Protein AF-A0A7W0WPF3-F1 (afdb_monomer_lite)

Sequence (102 aa):
LAVARRLGRRVPAVAVPTPAYLAAVVRRVDTAAAFFPGRALCLEQSLALYAVLRWAGVGVRLLLGAQPYPFTAHAWVEYEGEPVGESRDRVGKFVPFEGLGV

Foldseek 3Di:
DDPDDDLDQQAAAPPADDLVNLLVLLVVLVVVCVVDPDHCDQVNSQVSSVSVNVSNNQDKDKWWWFQVVVTDIHIFIDHVNHTRPDDPVVCVNTDTPVVVVD

Structure (mmCIF, N/CA/C/O backbone):
data_AF-A0A7W0WPF3-F1
#
_entry.id   AF-A0A7W0WPF3-F1
#
loop_
_atom_site.group_PDB
_atom_site.id
_atom_site.type_symbol
_atom_site.label_atom_id
_atom_site.label_alt_id
_atom_site.label_comp_id
_atom_site.label_asym_id
_atom_site.label_entity_id
_atom_site.label_seq_id
_atom_site.pdbx_PDB_ins_code
_atom_site.Cartn_x
_atom_site.Cartn_y
_atom_site.Cartn_z
_atom_site.occupancy
_atom_site.B_iso_or_equiv
_atom_site.auth_seq_id
_atom_site.auth_comp_id
_atom_site.auth_asym_id
_atom_site.auth_atom_id
_atom_site.pdbx_PDB_model_num
ATOM 1 N N . LEU A 1 1 ? -18.535 -17.210 -17.418 1.00 40.50 1 LEU A N 1
ATOM 2 C CA . LEU A 1 1 ? -17.643 -16.936 -16.267 1.00 40.50 1 LEU A CA 1
ATOM 3 C C . LEU A 1 1 ? -18.170 -15.707 -15.535 1.00 40.50 1 LEU A C 1
ATOM 5 O O . LEU A 1 1 ? -18.025 -14.601 -16.033 1.00 40.50 1 LEU A O 1
ATOM 9 N N . ALA A 1 2 ? -18.887 -15.905 -14.428 1.00 42.38 2 ALA A N 1
ATOM 10 C CA . ALA A 1 2 ? -19.490 -14.821 -13.655 1.00 42.38 2 ALA A CA 1
ATOM 11 C C . ALA A 1 2 ? -18.456 -14.257 -12.673 1.00 42.38 2 ALA A C 1
ATOM 13 O O . ALA A 1 2 ? -18.209 -14.849 -11.625 1.00 42.38 2 ALA A O 1
ATOM 14 N N . VAL A 1 3 ? -17.834 -13.131 -13.018 1.00 51.19 3 VAL A N 1
ATOM 15 C CA . VAL A 1 3 ? -16.970 -12.390 -12.093 1.00 51.19 3 VAL A CA 1
ATOM 16 C C . VAL A 1 3 ? -17.795 -11.290 -11.423 1.00 51.19 3 VAL A C 1
ATOM 18 O O . VAL A 1 3 ? -18.508 -10.542 -12.082 1.00 51.19 3 VAL A O 1
ATOM 21 N N . ALA A 1 4 ? -17.664 -11.224 -10.097 1.00 54.66 4 ALA A N 1
ATOM 22 C CA . ALA A 1 4 ? -18.080 -10.141 -9.205 1.00 54.66 4 ALA A CA 1
ATOM 23 C C . ALA A 1 4 ? -19.591 -9.957 -8.935 1.00 54.66 4 ALA A C 1
ATOM 25 O O . ALA A 1 4 ? -20.202 -8.953 -9.289 1.00 54.66 4 ALA A O 1
ATOM 26 N N . ARG A 1 5 ? -20.171 -10.843 -8.111 1.00 58.78 5 ARG A N 1
ATOM 27 C CA . ARG A 1 5 ? -21.301 -10.473 -7.231 1.00 58.78 5 ARG A CA 1
ATOM 28 C C . ARG A 1 5 ? -20.935 -10.663 -5.760 1.00 58.78 5 ARG A C 1
ATOM 30 O O . ARG A 1 5 ? -21.219 -11.702 -5.179 1.00 58.78 5 ARG A O 1
ATOM 37 N N . ARG A 1 6 ? -20.321 -9.622 -5.181 1.00 56.47 6 ARG A N 1
ATOM 38 C CA . ARG A 1 6 ? -20.584 -9.032 -3.844 1.00 56.47 6 ARG A CA 1
ATOM 39 C C . ARG A 1 6 ? -19.482 -8.014 -3.507 1.00 56.47 6 ARG A C 1
ATOM 41 O O . ARG A 1 6 ? -18.704 -8.207 -2.585 1.00 56.47 6 ARG A O 1
ATOM 48 N N . LEU A 1 7 ? -19.493 -6.867 -4.188 1.00 58.62 7 LEU A N 1
ATOM 49 C CA . LEU A 1 7 ? -18.776 -5.651 -3.751 1.00 58.62 7 LEU A CA 1
ATOM 50 C C . LEU A 1 7 ? -19.432 -4.988 -2.513 1.00 58.62 7 LEU A C 1
ATOM 52 O O . LEU A 1 7 ? -19.152 -3.840 -2.192 1.00 58.62 7 LEU A O 1
ATOM 56 N N . GLY A 1 8 ? -20.372 -5.677 -1.854 1.00 51.78 8 GLY A N 1
ATOM 57 C CA . GLY A 1 8 ? -21.339 -5.072 -0.937 1.00 51.78 8 GLY A CA 1
ATOM 58 C C . GLY A 1 8 ? -21.313 -5.590 0.497 1.00 51.78 8 GLY A C 1
ATOM 59 O O . GLY A 1 8 ? -22.134 -5.144 1.294 1.00 51.78 8 GLY A O 1
ATOM 60 N N . ARG A 1 9 ? -20.416 -6.515 0.872 1.00 58.56 9 ARG A N 1
ATOM 61 C CA . ARG A 1 9 ? -20.302 -6.887 2.290 1.00 58.56 9 ARG A CA 1
ATOM 62 C C . ARG A 1 9 ? -19.376 -5.897 2.986 1.00 58.56 9 ARG A C 1
ATOM 64 O O . ARG A 1 9 ? -18.175 -6.131 3.058 1.00 58.56 9 ARG A O 1
ATOM 71 N N . ARG A 1 10 ? -19.946 -4.801 3.497 1.00 56.41 10 ARG A N 1
ATOM 72 C CA . ARG A 1 10 ? -19.258 -3.951 4.475 1.00 56.41 10 ARG A CA 1
ATOM 73 C C . ARG A 1 10 ? -18.910 -4.829 5.675 1.00 56.41 10 ARG A C 1
ATOM 75 O O . ARG A 1 10 ? -19.804 -5.366 6.328 1.00 56.41 10 ARG A O 1
ATOM 82 N N . VAL A 1 11 ? -17.622 -5.040 5.912 1.00 56.19 11 VAL A N 1
ATOM 83 C CA . VAL A 1 11 ? -17.152 -5.547 7.202 1.00 56.19 11 VAL A CA 1
ATOM 84 C C . VAL A 1 11 ? -17.375 -4.397 8.197 1.00 56.19 11 VAL A C 1
ATOM 86 O O . VAL A 1 11 ? -17.216 -3.240 7.795 1.00 56.19 11 VAL A O 1
ATOM 89 N N . PRO A 1 12 ? -17.826 -4.653 9.441 1.00 56.69 12 PRO A N 1
ATOM 90 C CA . PRO A 1 12 ? -17.936 -3.594 10.439 1.00 56.69 12 PRO A CA 1
ATOM 91 C C . PRO A 1 12 ? -16.619 -2.820 10.498 1.00 56.69 12 PRO A C 1
ATOM 93 O O . PRO A 1 12 ? -15.548 -3.428 10.509 1.00 56.69 12 PRO A O 1
ATOM 96 N N . ALA A 1 13 ? -16.724 -1.492 10.456 1.00 61.78 13 ALA A N 1
ATOM 97 C CA . ALA A 1 13 ? -15.567 -0.620 10.400 1.00 61.78 13 ALA A CA 1
ATOM 98 C C . ALA A 1 13 ? -14.648 -0.914 11.589 1.00 61.78 13 ALA A C 1
ATOM 100 O O . ALA A 1 13 ? -15.082 -0.873 12.742 1.00 61.78 13 ALA A O 1
ATOM 101 N N . VAL A 1 14 ? -13.382 -1.218 11.314 1.00 63.84 14 VAL A N 1
ATOM 102 C CA . VAL A 1 14 ? -12.359 -1.210 12.356 1.00 63.84 14 VAL A CA 1
ATOM 103 C C . VAL A 1 14 ? -12.176 0.254 12.765 1.00 63.84 14 VAL A C 1
ATOM 105 O O . VAL A 1 14 ? -11.737 1.056 11.949 1.00 63.84 14 VAL A O 1
ATOM 108 N N . ALA A 1 15 ? -12.559 0.608 13.999 1.00 70.25 15 ALA A N 1
ATOM 109 C CA . ALA A 1 15 ? -12.574 1.998 14.471 1.00 70.25 15 ALA A CA 1
ATOM 110 C C . ALA A 1 15 ? -11.186 2.662 14.407 1.00 70.25 15 ALA A C 1
ATOM 112 O O . ALA A 1 15 ? -11.093 3.830 14.046 1.00 70.25 15 ALA A O 1
ATOM 113 N N . VAL A 1 16 ? -10.126 1.895 14.695 1.00 83.69 16 VAL A N 1
ATOM 114 C CA . VAL A 1 16 ? -8.715 2.244 14.463 1.00 83.69 16 VAL A CA 1
ATOM 115 C C . VAL A 1 16 ? -7.947 0.938 14.205 1.00 83.69 16 VAL A C 1
ATOM 117 O O . VAL A 1 16 ? -7.975 0.046 15.061 1.00 83.69 16 VAL A O 1
ATOM 120 N N . PRO A 1 17 ? -7.302 0.743 13.041 1.00 90.88 17 PRO A N 1
ATOM 121 C CA . PRO A 1 17 ? -6.499 -0.447 12.792 1.00 90.88 17 PRO A CA 1
ATOM 122 C C . PRO A 1 17 ? -5.237 -0.438 13.660 1.00 90.88 17 PRO A C 1
ATOM 124 O O . PRO A 1 17 ? -4.528 0.558 13.756 1.00 90.88 17 PRO A O 1
ATOM 127 N N . THR A 1 18 ? -4.901 -1.579 14.256 1.00 94.00 18 THR A N 1
ATOM 128 C CA . THR A 1 18 ? -3.591 -1.734 14.898 1.00 94.00 18 THR A CA 1
ATOM 129 C C . THR A 1 18 ? -2.507 -1.980 13.841 1.00 94.00 18 THR A C 1
ATOM 131 O O . THR A 1 18 ? -2.800 -2.556 12.785 1.00 94.00 18 THR A O 1
ATOM 134 N N . PRO A 1 19 ? -1.230 -1.661 14.117 1.00 94.06 19 PRO A N 1
ATOM 135 C CA . PRO A 1 19 ? -0.128 -2.026 13.223 1.00 94.06 19 PRO A CA 1
ATOM 136 C C . PRO A 1 19 ? -0.090 -3.531 12.910 1.00 94.06 19 PRO A C 1
ATOM 138 O O . PRO A 1 19 ? 0.143 -3.941 11.774 1.00 94.06 19 PRO A O 1
ATOM 141 N N . ALA A 1 20 ? -0.409 -4.370 13.903 1.00 95.00 20 ALA A N 1
ATOM 142 C CA . ALA A 1 20 ? -0.502 -5.817 13.733 1.00 95.00 20 ALA A CA 1
ATOM 143 C C . ALA A 1 20 ? -1.622 -6.229 12.761 1.00 95.00 20 ALA A C 1
ATOM 145 O O . ALA A 1 20 ? -1.439 -7.161 11.974 1.00 95.00 20 ALA A O 1
ATOM 146 N N . TYR A 1 21 ? -2.763 -5.531 12.790 1.00 95.06 21 TYR A N 1
ATOM 147 C CA . TYR A 1 21 ? -3.851 -5.744 11.838 1.00 95.06 21 TYR A CA 1
ATOM 148 C C . TYR A 1 21 ? -3.417 -5.387 10.413 1.00 95.06 21 TYR A C 1
ATOM 150 O O . TYR A 1 21 ? -3.569 -6.218 9.517 1.00 95.06 21 TYR A O 1
ATOM 158 N N . LEU A 1 22 ? -2.821 -4.207 10.209 1.00 96.56 22 LEU A N 1
ATOM 159 C CA . LEU A 1 22 ? -2.330 -3.776 8.895 1.00 96.56 22 LEU A CA 1
ATOM 160 C C . LEU A 1 22 ? -1.317 -4.778 8.326 1.00 96.56 22 LEU A C 1
ATOM 162 O O . LEU A 1 22 ? -1.489 -5.266 7.209 1.00 96.56 22 LEU A O 1
ATOM 166 N N . ALA A 1 23 ? -0.334 -5.184 9.133 1.00 96.50 23 ALA A N 1
ATOM 167 C CA . ALA A 1 23 ? 0.655 -6.185 8.744 1.00 96.50 23 ALA A CA 1
ATOM 168 C C . ALA A 1 23 ? 0.023 -7.549 8.409 1.00 96.50 23 ALA A C 1
ATOM 170 O O . ALA A 1 23 ? 0.484 -8.248 7.507 1.00 96.50 23 ALA A O 1
ATOM 171 N N . ALA A 1 24 ? -1.038 -7.953 9.114 1.00 96.88 24 ALA A N 1
ATOM 172 C CA . ALA A 1 24 ? -1.754 -9.188 8.806 1.00 96.88 24 ALA A CA 1
ATOM 173 C C . ALA A 1 24 ? -2.505 -9.115 7.469 1.00 96.88 24 ALA A C 1
ATOM 175 O O . ALA A 1 24 ? -2.583 -10.124 6.769 1.00 96.88 24 ALA A O 1
ATOM 176 N N . VAL A 1 25 ? -3.058 -7.954 7.105 1.00 96.50 25 VAL A N 1
ATOM 177 C CA . VAL A 1 25 ? -3.696 -7.760 5.794 1.00 96.50 25 VAL A CA 1
ATOM 178 C C . VAL A 1 25 ? -2.652 -7.772 4.679 1.00 96.50 25 VAL A C 1
ATOM 180 O O . VAL A 1 25 ? -2.862 -8.487 3.703 1.00 96.50 25 VAL A O 1
ATOM 183 N N . VAL A 1 26 ? -1.514 -7.089 4.856 1.00 97.50 26 VAL A N 1
ATOM 184 C CA . VAL A 1 26 ? -0.379 -7.129 3.910 1.00 97.50 26 VAL A CA 1
ATOM 185 C C . VAL A 1 26 ? 0.028 -8.573 3.624 1.00 97.50 26 VAL A C 1
ATOM 187 O O . VAL A 1 26 ? -0.065 -9.016 2.486 1.00 97.50 26 VAL A O 1
ATOM 190 N N . ARG A 1 27 ? 0.309 -9.373 4.664 1.00 97.06 27 ARG A N 1
ATOM 191 C CA . ARG A 1 27 ? 0.682 -10.789 4.485 1.00 97.06 27 ARG A CA 1
ATOM 192 C C . ARG A 1 27 ? -0.363 -11.606 3.726 1.00 97.06 27 ARG A C 1
ATOM 194 O O . ARG A 1 27 ? -0.006 -12.520 2.987 1.00 97.06 27 ARG A O 1
ATOM 201 N N . ARG A 1 28 ? -1.657 -11.323 3.918 1.00 96.12 28 ARG A N 1
ATOM 202 C CA . ARG A 1 28 ? -2.734 -12.007 3.181 1.00 96.12 28 ARG A CA 1
ATOM 203 C C . ARG A 1 28 ? -2.726 -11.630 1.703 1.00 96.12 28 ARG A C 1
ATOM 205 O O . ARG A 1 28 ? -2.939 -12.513 0.878 1.00 96.12 28 ARG A O 1
ATOM 212 N N . VAL A 1 29 ? -2.482 -10.359 1.384 1.00 95.88 29 VAL A N 1
ATOM 213 C CA . VAL A 1 29 ? -2.342 -9.888 0.001 1.00 95.88 29 VAL A CA 1
ATOM 214 C C . VAL A 1 29 ? -1.107 -10.508 -0.647 1.00 95.88 29 VAL A C 1
ATOM 216 O O . VAL A 1 29 ? -1.247 -11.085 -1.720 1.00 95.88 29 VAL A O 1
ATOM 219 N N . ASP A 1 30 ? 0.045 -10.509 0.029 1.00 94.25 30 ASP A N 1
ATOM 220 C CA . ASP A 1 30 ?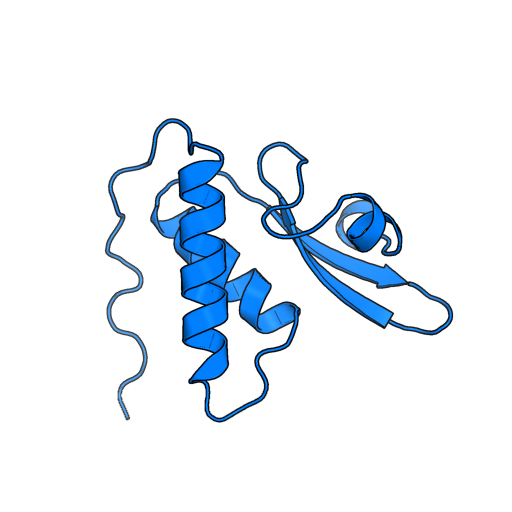 1.282 -11.134 -0.467 1.00 94.25 30 ASP A CA 1
ATOM 221 C C . ASP A 1 30 ? 1.084 -12.631 -0.740 1.00 94.25 30 ASP A C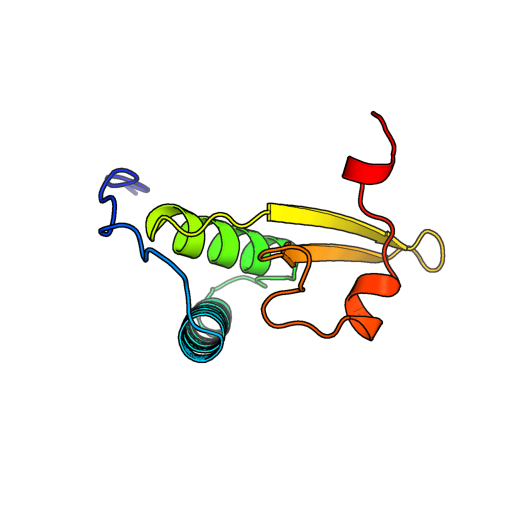 1
ATOM 223 O O . ASP A 1 30 ? 1.460 -13.154 -1.790 1.00 94.25 30 ASP A O 1
ATOM 227 N N . THR A 1 31 ? 0.428 -13.327 0.196 1.00 94.50 31 THR A N 1
ATOM 228 C CA . THR A 1 31 ? 0.101 -14.749 0.044 1.00 94.50 31 THR A CA 1
ATOM 229 C C . THR A 1 31 ? -0.818 -14.962 -1.156 1.00 94.50 31 THR A C 1
ATOM 231 O O . THR A 1 31 ? -0.566 -15.847 -1.963 1.00 94.50 31 THR A O 1
ATOM 234 N N . ALA A 1 32 ? -1.865 -14.147 -1.314 1.00 93.00 32 ALA A N 1
ATOM 235 C CA . ALA A 1 32 ? -2.781 -14.250 -2.448 1.00 93.00 32 ALA A CA 1
ATOM 236 C C . ALA A 1 32 ? -2.090 -13.943 -3.789 1.00 93.00 32 ALA A C 1
ATOM 238 O O . ALA A 1 32 ? -2.354 -14.623 -4.780 1.00 93.00 32 ALA A O 1
ATOM 239 N N . ALA A 1 33 ? -1.181 -12.966 -3.814 1.00 91.81 33 ALA A N 1
ATOM 240 C CA . ALA A 1 33 ? -0.384 -12.611 -4.982 1.00 91.81 33 ALA A CA 1
ATOM 241 C C . ALA A 1 33 ? 0.502 -13.776 -5.450 1.00 91.81 33 ALA A C 1
ATOM 243 O O . ALA A 1 33 ? 0.629 -13.989 -6.654 1.00 91.81 33 ALA A O 1
ATOM 244 N N . ALA A 1 34 ? 1.043 -14.575 -4.523 1.00 89.69 34 ALA A N 1
ATOM 245 C CA . ALA A 1 34 ? 1.837 -15.763 -4.848 1.00 89.69 34 ALA A CA 1
ATOM 246 C C . ALA A 1 34 ? 1.039 -16.868 -5.571 1.00 89.69 34 ALA A C 1
ATOM 248 O O . ALA A 1 34 ? 1.629 -17.688 -6.270 1.00 89.69 34 ALA A O 1
ATOM 249 N N . PHE A 1 35 ? -0.292 -16.887 -5.430 1.00 89.44 35 PHE A N 1
ATOM 250 C CA . PHE A 1 35 ? -1.183 -17.829 -6.121 1.00 89.44 35 PHE A CA 1
ATOM 251 C C . PHE A 1 35 ? -1.858 -17.230 -7.363 1.00 89.44 35 PHE A C 1
ATOM 253 O O . PHE A 1 35 ? -2.673 -17.897 -8.004 1.00 89.44 35 PHE A O 1
ATOM 260 N N . PHE A 1 36 ? -1.560 -15.976 -7.713 1.00 84.50 36 PHE A N 1
ATOM 261 C CA . PHE A 1 36 ? -2.121 -15.352 -8.903 1.00 84.50 36 PHE A CA 1
ATOM 262 C C . PHE A 1 36 ? -1.451 -15.943 -10.160 1.00 84.50 36 PHE A C 1
ATOM 264 O O . PHE A 1 36 ? -0.226 -15.978 -10.230 1.00 84.50 36 PHE A O 1
ATOM 271 N N . PRO A 1 37 ? -2.213 -16.405 -11.172 1.00 76.25 37 PRO A N 1
ATOM 272 C CA . PRO A 1 37 ? -1.636 -17.015 -12.375 1.00 76.25 37 PRO A CA 1
ATOM 273 C C . PRO A 1 37 ? -0.824 -16.034 -13.246 1.00 76.25 37 PRO A C 1
ATOM 275 O O . PRO A 1 37 ? -0.104 -16.474 -14.139 1.00 76.25 37 PRO A O 1
ATOM 278 N N . GLY A 1 38 ? -0.931 -14.720 -13.008 1.00 79.94 38 GLY A N 1
ATOM 279 C CA . GLY A 1 38 ? -0.069 -13.686 -13.594 1.00 79.94 38 GLY A CA 1
ATOM 280 C C . GLY A 1 38 ? 0.958 -13.129 -12.597 1.00 79.94 38 GLY A C 1
ATOM 281 O O . GLY A 1 38 ? 1.061 -13.583 -11.463 1.00 79.94 38 GLY A O 1
ATOM 282 N N . ARG A 1 39 ? 1.705 -12.084 -12.982 1.00 75.81 39 ARG A N 1
ATOM 283 C CA . ARG A 1 39 ? 2.543 -11.330 -12.031 1.00 75.81 39 ARG A CA 1
ATOM 284 C C . ARG A 1 39 ? 1.701 -10.226 -11.399 1.00 75.81 39 ARG A C 1
ATOM 286 O O . ARG A 1 39 ? 1.423 -9.236 -12.062 1.00 75.81 39 ARG A O 1
ATOM 293 N N . ALA A 1 40 ? 1.312 -10.385 -10.136 1.00 78.75 40 ALA A N 1
ATOM 294 C CA . ALA A 1 40 ? 0.794 -9.267 -9.354 1.00 78.75 40 ALA A CA 1
ATOM 295 C C . ALA A 1 40 ? 1.985 -8.382 -8.960 1.00 78.75 40 ALA A C 1
ATOM 297 O O . ALA A 1 40 ? 2.803 -8.768 -8.123 1.00 78.75 40 ALA A O 1
ATOM 298 N N . LEU A 1 41 ? 2.135 -7.235 -9.615 1.00 88.44 41 LEU A N 1
ATOM 299 C CA . LEU A 1 41 ? 3.191 -6.272 -9.329 1.00 88.44 41 LEU A CA 1
ATOM 300 C C . LEU A 1 41 ? 2.720 -5.299 -8.238 1.00 88.44 41 LEU A C 1
ATOM 302 O O . LEU A 1 41 ? 1.710 -5.523 -7.566 1.00 88.44 41 LEU A O 1
ATOM 306 N N . CYS A 1 42 ? 3.489 -4.231 -8.020 1.00 93.56 42 CYS A N 1
ATOM 307 C CA . CYS A 1 42 ? 3.183 -3.229 -7.002 1.00 93.56 42 CYS A CA 1
ATOM 308 C C . CYS A 1 42 ? 1.776 -2.633 -7.161 1.00 93.56 42 CYS A C 1
ATOM 310 O O . CYS A 1 42 ? 1.099 -2.419 -6.162 1.00 93.56 42 CYS A O 1
ATOM 312 N N . LEU A 1 43 ? 1.297 -2.425 -8.392 1.00 93.94 43 LEU A N 1
ATOM 313 C CA . LEU A 1 43 ? -0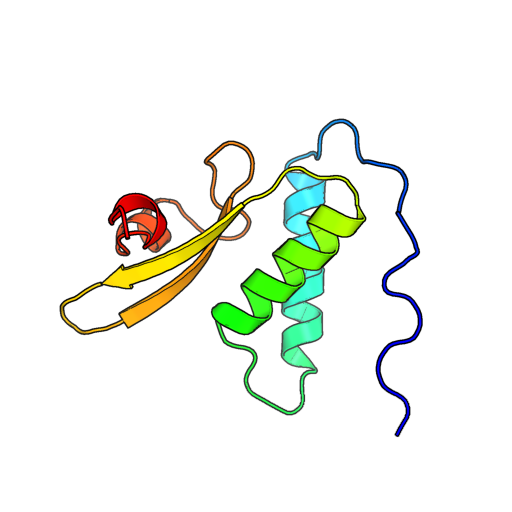.027 -1.854 -8.634 1.00 93.94 43 LEU A CA 1
ATOM 314 C C . LEU A 1 43 ? -1.159 -2.782 -8.186 1.00 93.94 43 LEU A C 1
ATOM 316 O O . LEU A 1 43 ? -2.040 -2.357 -7.440 1.00 93.94 43 LEU A O 1
ATOM 320 N N . GLU A 1 44 ? -1.144 -4.042 -8.614 1.00 94.50 44 GLU A N 1
ATOM 321 C CA . GLU A 1 44 ? -2.202 -5.002 -8.301 1.00 94.50 44 GLU A CA 1
ATOM 322 C C . GLU A 1 44 ? -2.256 -5.294 -6.800 1.00 94.50 44 GLU A C 1
ATOM 324 O O . GLU A 1 44 ? -3.340 -5.339 -6.214 1.00 94.50 44 GLU A O 1
ATOM 329 N N . GLN A 1 45 ? -1.089 -5.445 -6.167 1.00 95.50 45 GLN A N 1
ATOM 330 C CA . GLN A 1 45 ? -0.989 -5.670 -4.727 1.00 95.50 45 GLN A CA 1
ATOM 331 C C . GLN A 1 45 ? -1.487 -4.456 -3.932 1.00 95.50 45 GLN A C 1
ATOM 333 O O . GLN A 1 45 ? -2.314 -4.617 -3.033 1.00 95.50 45 GLN A O 1
ATOM 338 N N . SER A 1 46 ? -1.078 -3.238 -4.300 1.00 96.69 46 SER A N 1
ATOM 339 C CA . SER A 1 46 ? -1.523 -2.017 -3.618 1.00 96.69 46 SER A CA 1
ATOM 340 C C . SER A 1 46 ? -3.015 -1.743 -3.819 1.00 96.69 46 SER A C 1
ATOM 342 O O . SER A 1 46 ? -3.694 -1.340 -2.875 1.00 96.69 46 SER A O 1
ATOM 344 N N . LEU A 1 47 ? -3.574 -2.050 -4.996 1.00 96.19 47 LEU A N 1
ATOM 345 C CA . LEU A 1 47 ? -5.021 -1.994 -5.235 1.00 96.19 47 LEU A CA 1
ATOM 346 C C . LEU A 1 47 ? -5.788 -3.016 -4.389 1.00 96.19 47 LEU A C 1
ATOM 348 O O . LEU A 1 47 ? -6.817 -2.675 -3.801 1.00 96.19 47 LEU A O 1
ATOM 352 N N . ALA A 1 48 ? -5.301 -4.256 -4.303 1.00 96.12 48 ALA A N 1
ATOM 353 C CA . ALA A 1 48 ? -5.925 -5.295 -3.488 1.00 96.12 48 ALA A CA 1
ATOM 354 C C . ALA A 1 48 ? -5.892 -4.932 -1.996 1.00 96.12 48 ALA A C 1
ATOM 356 O O . ALA A 1 48 ? -6.916 -5.022 -1.313 1.00 96.12 48 ALA A O 1
ATOM 357 N N . LEU A 1 49 ? -4.744 -4.461 -1.503 1.00 97.00 49 LEU A N 1
ATOM 358 C CA . LEU A 1 49 ? -4.575 -3.986 -0.133 1.00 97.00 49 LEU A CA 1
ATOM 359 C C . LEU A 1 49 ? -5.511 -2.813 0.172 1.00 97.00 49 LEU A C 1
ATOM 361 O O . LEU A 1 49 ? -6.237 -2.853 1.169 1.00 97.00 49 LEU A O 1
ATOM 365 N N . TYR A 1 50 ? -5.553 -1.812 -0.713 1.00 96.88 50 TYR A N 1
ATOM 366 C CA . TYR A 1 50 ? -6.477 -0.686 -0.619 1.00 96.88 50 TYR A CA 1
ATOM 367 C C . TYR A 1 50 ? -7.928 -1.171 -0.527 1.00 96.88 50 TYR A C 1
ATOM 369 O O . TYR A 1 50 ? -8.631 -0.828 0.421 1.00 96.88 50 TYR A O 1
ATOM 377 N N . ALA A 1 51 ? -8.376 -2.019 -1.456 1.00 95.25 51 ALA A N 1
ATOM 378 C CA . ALA A 1 51 ? -9.755 -2.499 -1.485 1.00 95.25 51 ALA A CA 1
ATOM 379 C C . ALA A 1 51 ? -10.136 -3.251 -0.200 1.00 95.25 51 ALA A C 1
ATOM 381 O O . ALA A 1 51 ? -11.175 -2.963 0.396 1.00 95.25 51 ALA A O 1
ATOM 382 N N . VAL A 1 52 ? -9.281 -4.166 0.269 1.00 94.38 52 VAL A N 1
ATOM 383 C CA . VAL A 1 52 ? -9.531 -4.948 1.489 1.00 94.38 52 VAL A CA 1
ATOM 384 C C . VAL A 1 52 ? -9.621 -4.047 2.722 1.00 94.38 52 VAL A C 1
ATOM 386 O O . VAL A 1 52 ? -10.556 -4.191 3.512 1.00 94.38 52 VAL A O 1
ATOM 389 N N . LEU A 1 53 ? -8.699 -3.093 2.878 1.00 93.94 53 LEU A N 1
ATOM 390 C CA . LEU A 1 53 ? -8.704 -2.153 4.004 1.00 93.94 53 LEU A CA 1
ATOM 391 C C . LEU A 1 53 ? -9.923 -1.221 3.965 1.00 93.94 53 LEU A C 1
ATOM 393 O O . LEU A 1 53 ? -10.587 -1.031 4.986 1.00 93.94 53 LEU A O 1
ATOM 397 N N . ARG A 1 54 ? -10.295 -0.712 2.786 1.00 92.00 54 ARG A N 1
ATOM 398 C CA . ARG A 1 54 ? -11.486 0.136 2.615 1.00 92.00 54 ARG A CA 1
ATOM 399 C C . ARG A 1 54 ? -12.782 -0.628 2.880 1.00 92.00 54 ARG A C 1
ATOM 401 O O . ARG A 1 54 ? -13.693 -0.077 3.494 1.00 92.00 54 ARG A O 1
ATOM 408 N N . TRP A 1 55 ? -12.874 -1.899 2.484 1.00 89.69 55 TRP A N 1
ATOM 409 C CA . TRP A 1 55 ? -1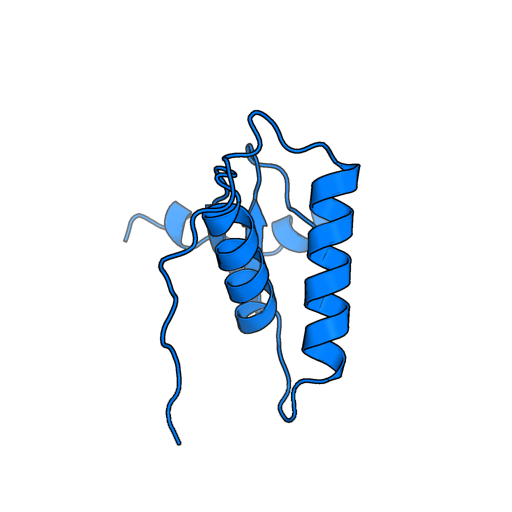4.021 -2.754 2.821 1.00 89.69 55 TRP A CA 1
ATOM 410 C C . TRP A 1 55 ? -14.119 -3.077 4.315 1.00 89.69 55 TRP A C 1
ATOM 412 O O . TRP A 1 55 ? -15.222 -3.334 4.801 1.00 89.69 55 TRP A O 1
ATOM 422 N N . ALA A 1 56 ? -12.996 -3.020 5.035 1.00 90.31 56 ALA A N 1
ATOM 423 C CA . ALA A 1 56 ? -12.920 -3.086 6.493 1.00 90.31 56 ALA A CA 1
ATOM 424 C C . ALA A 1 56 ? -13.157 -1.736 7.196 1.00 90.31 56 ALA A C 1
ATOM 426 O O . ALA A 1 56 ? -13.011 -1.648 8.414 1.00 90.31 56 ALA A O 1
ATOM 427 N N . GLY A 1 57 ? -13.524 -0.688 6.451 1.00 90.31 57 GLY A N 1
ATOM 428 C CA . GLY A 1 57 ? -13.793 0.646 6.987 1.00 90.31 57 GLY A CA 1
ATOM 429 C C . GLY A 1 57 ? -12.546 1.435 7.386 1.00 90.31 57 GLY A C 1
ATOM 430 O O . GLY A 1 57 ? -12.678 2.464 8.038 1.00 90.31 57 GLY A O 1
ATOM 431 N N . VAL A 1 58 ? -11.350 0.989 6.993 1.00 92.81 58 VAL A N 1
ATOM 432 C CA . VAL A 1 58 ? -10.099 1.685 7.301 1.00 92.81 58 VAL A CA 1
ATOM 433 C C . VAL A 1 58 ? -9.853 2.801 6.286 1.00 92.81 58 VAL A C 1
ATOM 435 O O . VAL A 1 58 ? -9.801 2.557 5.079 1.00 92.81 58 VAL A O 1
ATOM 438 N N . GLY A 1 59 ? -9.673 4.029 6.773 1.00 92.19 59 GLY A N 1
ATOM 439 C CA . GLY A 1 59 ? -9.394 5.216 5.961 1.00 92.19 59 GLY A CA 1
ATOM 440 C C . GLY A 1 59 ? -7.965 5.258 5.418 1.00 92.19 59 GLY A C 1
ATOM 441 O O . GLY A 1 59 ? -7.141 6.012 5.918 1.00 92.19 59 GLY A O 1
ATOM 442 N N . VAL A 1 60 ? -7.675 4.464 4.386 1.00 94.50 60 VAL A N 1
ATOM 443 C CA . VAL A 1 60 ? -6.383 4.486 3.677 1.00 94.50 60 VAL A CA 1
ATOM 444 C C . VAL A 1 60 ? -6.432 5.251 2.355 1.00 94.50 60 VAL A C 1
ATOM 446 O O . VAL A 1 60 ? -7.501 5.381 1.738 1.00 94.50 60 VAL A O 1
ATOM 449 N N . ARG A 1 61 ? -5.257 5.702 1.904 1.00 95.12 61 ARG A N 1
ATOM 450 C CA . ARG A 1 61 ? -5.011 6.288 0.579 1.00 95.12 61 ARG A CA 1
ATOM 451 C C . ARG A 1 61 ? -4.193 5.332 -0.279 1.00 95.12 61 ARG A C 1
ATOM 453 O O . ARG A 1 61 ? -3.309 4.656 0.234 1.00 95.12 61 ARG A O 1
ATOM 460 N N . LEU A 1 62 ? -4.492 5.286 -1.571 1.00 96.00 62 LEU A N 1
ATOM 461 C CA . LEU A 1 62 ? -3.665 4.621 -2.573 1.00 96.00 62 LEU A CA 1
ATOM 462 C C . LEU A 1 62 ? -2.869 5.703 -3.293 1.00 96.00 62 LEU A C 1
ATOM 464 O O . LEU A 1 62 ? -3.473 6.598 -3.875 1.00 96.00 62 LEU A O 1
ATOM 468 N N . LEU A 1 63 ? -1.547 5.611 -3.264 1.00 96.00 63 LEU A N 1
ATOM 469 C CA . LEU A 1 63 ? -0.668 6.543 -3.950 1.00 96.00 63 LEU A CA 1
ATOM 470 C C . LEU A 1 63 ? -0.028 5.840 -5.139 1.00 96.00 63 LEU A C 1
ATOM 472 O O . LEU A 1 63 ? 0.429 4.700 -5.044 1.00 96.00 63 LEU A O 1
ATOM 476 N N . LEU A 1 64 ? 0.004 6.551 -6.259 1.00 94.75 64 LEU A N 1
ATOM 477 C CA . LEU A 1 64 ? 0.750 6.185 -7.453 1.00 94.75 64 LEU A CA 1
ATOM 478 C C . LEU A 1 64 ? 1.865 7.205 -7.607 1.00 94.75 64 LEU A C 1
ATOM 480 O O . LEU A 1 64 ? 1.607 8.404 -7.520 1.00 94.75 64 LEU A O 1
ATOM 484 N N . GLY A 1 65 ? 3.087 6.748 -7.832 1.00 94.00 65 GLY A N 1
ATOM 485 C CA . GLY A 1 65 ? 4.219 7.634 -8.017 1.00 94.00 65 GLY A CA 1
ATOM 486 C C . GLY A 1 65 ? 5.234 7.079 -8.992 1.00 94.00 65 GLY A C 1
ATOM 487 O O . GLY A 1 65 ? 5.212 5.903 -9.360 1.00 94.00 65 GLY A O 1
ATOM 488 N N . ALA A 1 66 ? 6.141 7.947 -9.415 1.00 94.25 66 ALA A N 1
ATOM 489 C CA . ALA A 1 66 ? 7.225 7.571 -10.302 1.00 94.25 66 ALA A CA 1
ATOM 490 C C . ALA A 1 66 ? 8.534 8.248 -9.899 1.00 94.25 66 ALA A C 1
ATOM 492 O O . ALA A 1 66 ? 8.553 9.359 -9.370 1.00 94.25 66 ALA A O 1
ATOM 493 N N . GLN A 1 67 ? 9.634 7.562 -10.179 1.00 92.25 67 GLN A N 1
ATOM 494 C CA . GLN A 1 67 ? 10.969 8.129 -10.244 1.00 92.25 67 GLN A CA 1
ATOM 495 C C . GLN A 1 67 ? 11.269 8.415 -11.724 1.00 92.25 67 GLN A C 1
ATOM 497 O O . GLN A 1 67 ? 11.185 7.482 -12.524 1.00 92.25 67 GLN A O 1
ATOM 502 N N . PRO A 1 68 ? 11.618 9.653 -12.121 1.00 85.44 68 PRO A N 1
ATOM 503 C CA . PRO A 1 68 ? 11.855 9.984 -13.529 1.00 85.44 68 PRO A CA 1
ATOM 504 C C . PRO A 1 68 ? 13.080 9.296 -14.150 1.00 85.44 68 PRO A C 1
ATOM 506 O O . PRO A 1 68 ? 13.034 8.923 -15.321 1.00 85.44 68 PRO A O 1
ATOM 509 N N . TYR A 1 69 ? 14.170 9.116 -13.389 1.00 86.25 69 TYR A N 1
ATOM 510 C CA . TYR A 1 69 ? 15.404 8.507 -13.897 1.00 86.25 69 TYR A CA 1
ATOM 511 C C . TYR A 1 69 ? 16.138 7.642 -12.851 1.00 86.25 69 TYR A C 1
ATOM 513 O O . TYR A 1 69 ? 16.459 8.154 -11.775 1.00 86.25 69 TYR A O 1
ATOM 521 N N . PRO A 1 70 ? 16.458 6.366 -13.161 1.00 87.81 70 PRO A N 1
ATOM 522 C CA . PRO A 1 70 ? 15.842 5.573 -14.230 1.00 87.81 70 PRO A CA 1
ATOM 523 C C . PRO A 1 70 ? 14.323 5.485 -14.023 1.00 87.81 70 PRO A C 1
ATOM 525 O O . PRO A 1 70 ? 13.858 5.424 -12.883 1.00 87.81 70 PRO A O 1
ATOM 528 N N . PHE A 1 71 ? 13.551 5.493 -15.115 1.00 91.12 71 PHE A N 1
ATOM 529 C CA . PHE A 1 71 ? 12.093 5.522 -15.013 1.00 91.12 71 PHE A CA 1
ATOM 530 C C . PHE A 1 71 ? 11.567 4.280 -14.288 1.00 91.12 71 PHE A C 1
ATOM 532 O O . PHE A 1 71 ? 11.690 3.162 -14.787 1.00 91.12 71 PHE A O 1
ATOM 539 N N . THR A 1 72 ? 10.971 4.491 -13.115 1.00 93.50 72 THR A N 1
ATOM 540 C CA . THR A 1 72 ? 10.363 3.427 -12.311 1.00 93.50 72 THR A CA 1
ATOM 541 C C . THR A 1 72 ? 9.053 3.928 -11.729 1.00 93.50 72 THR A C 1
ATOM 543 O O . THR A 1 72 ? 9.041 4.927 -11.013 1.00 93.50 72 THR A O 1
ATOM 546 N N . ALA A 1 73 ? 7.955 3.232 -12.012 1.00 93.44 73 ALA A N 1
ATOM 547 C CA . ALA A 1 73 ? 6.660 3.497 -11.396 1.00 93.44 73 ALA A CA 1
ATOM 548 C C . ALA A 1 73 ? 6.454 2.600 -10.171 1.00 93.44 73 ALA A C 1
ATOM 550 O O . ALA A 1 73 ? 6.895 1.448 -10.148 1.00 93.44 73 ALA A O 1
ATOM 551 N N . HIS A 1 74 ? 5.761 3.122 -9.166 1.00 96.19 74 HIS A N 1
ATOM 552 C CA . HIS A 1 74 ? 5.419 2.394 -7.954 1.00 96.19 74 HIS A CA 1
ATOM 553 C C . HIS A 1 74 ? 4.048 2.809 -7.436 1.00 96.19 74 HIS A C 1
ATOM 555 O O . HIS A 1 74 ? 3.601 3.937 -7.635 1.00 96.19 74 HIS A O 1
ATOM 561 N N . ALA A 1 75 ? 3.383 1.877 -6.770 1.00 96.44 75 ALA A N 1
ATOM 562 C CA . ALA A 1 75 ? 2.089 2.089 -6.152 1.00 96.44 75 ALA A CA 1
ATOM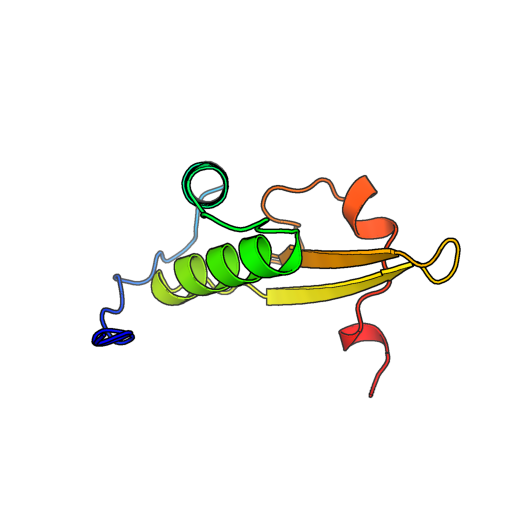 563 C C . ALA A 1 75 ? 2.152 1.549 -4.729 1.00 96.44 75 ALA A C 1
ATOM 565 O O . ALA A 1 75 ? 2.606 0.421 -4.537 1.00 96.44 75 ALA A O 1
ATOM 566 N N . TRP A 1 76 ? 1.676 2.318 -3.755 1.00 97.50 76 TRP A N 1
ATOM 567 C CA . TRP A 1 76 ? 1.662 1.923 -2.346 1.00 97.50 76 TRP A CA 1
ATOM 568 C C . TRP A 1 76 ? 0.413 2.451 -1.643 1.00 97.50 76 TRP A C 1
ATOM 570 O O . TRP A 1 76 ? -0.321 3.290 -2.167 1.00 97.50 76 TRP A O 1
ATOM 580 N N . VAL A 1 77 ? 0.150 1.934 -0.446 1.00 97.56 77 VAL A N 1
ATOM 581 C CA . VAL A 1 77 ? -0.973 2.353 0.397 1.00 97.56 77 VAL A CA 1
ATOM 582 C C . VAL A 1 77 ? -0.438 3.086 1.618 1.00 97.56 77 VAL A C 1
ATOM 584 O O . VAL A 1 77 ? 0.550 2.656 2.207 1.00 97.56 77 VAL A O 1
ATOM 587 N N . GLU A 1 78 ? -1.112 4.156 2.026 1.00 96.94 78 GLU A N 1
ATOM 588 C CA . GLU A 1 78 ? -0.817 4.873 3.265 1.00 96.94 78 GLU A CA 1
ATOM 589 C C . GLU A 1 78 ? -2.006 4.873 4.222 1.00 96.94 78 GLU A C 1
ATOM 591 O O . GLU A 1 78 ? -3.158 5.078 3.823 1.00 96.94 78 GLU A O 1
ATOM 596 N N . TYR A 1 79 ? -1.702 4.700 5.505 1.00 96.19 79 TYR A N 1
ATOM 597 C CA . TYR A 1 79 ? -2.607 4.937 6.623 1.00 96.19 79 TYR A CA 1
ATOM 598 C C . TYR A 1 79 ? -2.045 6.106 7.433 1.00 96.19 79 TYR A C 1
ATOM 600 O O . TYR A 1 79 ? -0.901 6.042 7.863 1.00 96.19 79 TYR A O 1
ATOM 608 N N . GLU A 1 80 ? -2.809 7.191 7.585 1.00 94.19 80 GLU A N 1
ATOM 609 C CA . GLU A 1 80 ? -2.363 8.398 8.314 1.00 94.19 80 GLU A CA 1
ATOM 610 C C . GLU A 1 80 ? -1.000 8.960 7.835 1.00 94.19 80 GLU A C 1
ATOM 612 O O . GLU A 1 80 ? -0.243 9.541 8.604 1.00 94.19 80 GLU A O 1
ATOM 617 N N . GLY A 1 81 ? -0.677 8.801 6.543 1.00 93.25 81 GLY A N 1
ATOM 618 C CA . GLY A 1 81 ? 0.595 9.256 5.958 1.00 93.25 81 GLY A CA 1
ATOM 619 C C . GLY A 1 81 ? 1.792 8.326 6.212 1.00 93.25 81 GLY A C 1
ATOM 620 O O . GLY A 1 81 ? 2.923 8.662 5.847 1.00 93.25 81 GLY A O 1
ATOM 621 N N . GLU A 1 82 ? 1.566 7.163 6.828 1.00 95.94 82 GLU A N 1
ATOM 622 C CA . GLU A 1 82 ? 2.547 6.088 6.990 1.00 95.94 82 GLU A CA 1
ATOM 623 C C . GLU A 1 82 ? 2.344 5.006 5.916 1.00 95.94 82 GLU A C 1
ATOM 625 O O . GLU A 1 82 ? 1.224 4.498 5.766 1.00 95.94 82 GLU A O 1
ATOM 630 N N . PRO A 1 83 ? 3.398 4.604 5.183 1.00 96.88 83 PRO A N 1
ATOM 631 C CA . PRO A 1 83 ? 3.316 3.503 4.229 1.00 96.88 83 PRO A CA 1
ATOM 632 C C . PRO A 1 83 ? 2.945 2.181 4.908 1.00 96.88 83 PRO A C 1
ATOM 634 O O . PRO A 1 83 ? 3.521 1.786 5.922 1.00 96.88 83 PRO A O 1
ATOM 637 N N . VAL A 1 84 ? 1.995 1.458 4.321 1.00 97.38 84 VAL A N 1
ATOM 638 C CA . VAL A 1 84 ? 1.522 0.168 4.826 1.00 97.38 84 VAL A CA 1
ATOM 639 C C . VAL A 1 84 ? 2.240 -0.962 4.095 1.00 97.38 84 VAL A C 1
ATOM 641 O O . VAL A 1 84 ? 2.026 -1.168 2.906 1.00 97.38 84 VAL A O 1
ATOM 644 N N . GLY A 1 85 ? 3.064 -1.725 4.819 1.00 94.25 85 GLY A N 1
ATOM 645 C CA . GLY A 1 85 ? 3.801 -2.868 4.256 1.00 94.25 85 GLY A CA 1
ATOM 646 C C . GLY A 1 85 ? 5.082 -2.495 3.503 1.00 94.25 85 GLY A C 1
ATOM 647 O O . GLY A 1 85 ? 5.748 -3.372 2.961 1.00 94.25 85 GLY A O 1
ATOM 648 N N . GLU A 1 86 ? 5.461 -1.217 3.506 1.00 94.62 86 GLU A N 1
ATOM 649 C CA . GLU A 1 86 ? 6.670 -0.712 2.859 1.00 94.62 86 GLU A CA 1
ATOM 650 C C . GLU A 1 86 ? 7.445 0.236 3.776 1.00 94.62 86 GLU A C 1
ATOM 652 O O . GLU A 1 86 ? 6.887 0.814 4.704 1.00 94.62 86 GLU A O 1
ATOM 657 N N . SER A 1 87 ? 8.748 0.401 3.530 1.00 94.81 87 SER A N 1
ATOM 658 C CA . SER A 1 87 ? 9.558 1.370 4.271 1.00 94.81 87 SER A CA 1
ATOM 659 C C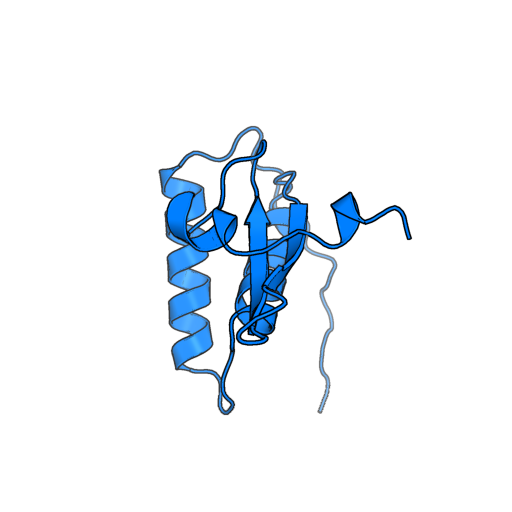 . SER A 1 87 ? 9.427 2.774 3.683 1.00 94.81 87 SER A C 1
ATOM 661 O O . SER A 1 87 ? 9.315 2.947 2.465 1.00 94.81 87 SER A O 1
ATOM 663 N N . ARG A 1 88 ? 9.530 3.794 4.545 1.00 94.75 88 ARG A N 1
ATOM 664 C CA . ARG A 1 88 ? 9.580 5.206 4.127 1.00 94.75 88 ARG A CA 1
ATOM 665 C C . ARG A 1 88 ? 10.706 5.472 3.124 1.00 94.75 88 ARG A C 1
ATOM 667 O O . ARG A 1 88 ? 10.470 6.134 2.120 1.00 94.75 88 ARG A O 1
ATOM 674 N N . ASP A 1 89 ? 11.881 4.878 3.330 1.00 94.44 89 ASP A N 1
ATOM 675 C CA . ASP A 1 89 ? 13.026 5.018 2.417 1.00 94.44 89 ASP A CA 1
ATOM 676 C C . ASP A 1 89 ? 12.763 4.438 1.023 1.00 94.44 89 ASP A C 1
ATOM 678 O O . ASP A 1 89 ? 13.331 4.894 0.030 1.00 94.44 89 ASP A O 1
ATOM 682 N N . ARG A 1 90 ? 11.920 3.402 0.929 1.00 93.19 90 ARG A N 1
ATOM 683 C CA . ARG A 1 90 ? 11.550 2.805 -0.354 1.00 93.19 90 ARG A CA 1
ATOM 684 C C . ARG A 1 90 ? 10.583 3.708 -1.104 1.00 93.19 90 ARG A C 1
ATOM 686 O O . ARG A 1 90 ? 10.840 4.005 -2.268 1.00 93.19 90 ARG A O 1
ATOM 693 N N . VAL A 1 91 ? 9.506 4.146 -0.450 1.00 94.31 91 VAL A N 1
ATOM 694 C CA . VAL A 1 91 ? 8.482 4.979 -1.101 1.00 94.31 91 VAL A CA 1
ATOM 695 C C . VAL A 1 91 ? 8.973 6.402 -1.373 1.00 94.31 91 VAL A C 1
ATOM 697 O O . VAL A 1 91 ? 8.584 6.992 -2.373 1.00 94.31 91 VAL A O 1
ATOM 700 N N . GLY A 1 92 ? 9.902 6.923 -0.563 1.00 92.75 92 GLY A N 1
ATOM 701 C CA . GLY A 1 92 ? 10.478 8.263 -0.720 1.00 92.75 92 GLY A CA 1
ATOM 702 C C . GLY A 1 92 ? 11.295 8.465 -2.001 1.00 92.75 92 GLY A C 1
ATOM 703 O O . GLY A 1 92 ? 11.662 9.590 -2.321 1.00 92.75 92 GLY A O 1
ATOM 704 N N . LYS A 1 93 ? 11.563 7.395 -2.760 1.00 93.25 93 LYS A N 1
ATOM 705 C CA . LYS A 1 93 ? 12.194 7.460 -4.088 1.00 93.25 93 LYS A CA 1
ATOM 706 C C . LYS A 1 93 ? 11.222 7.886 -5.191 1.00 93.25 93 LYS A C 1
ATOM 708 O O . LYS A 1 93 ? 11.663 8.253 -6.279 1.00 93.25 93 LYS A O 1
ATOM 713 N N . PHE A 1 94 ? 9.919 7.815 -4.928 1.00 94.12 94 PHE A N 1
ATOM 714 C CA . PHE A 1 94 ? 8.865 8.074 -5.901 1.00 94.12 94 PHE A CA 1
ATOM 715 C C . PHE A 1 94 ? 8.149 9.380 -5.572 1.00 94.12 94 PHE A C 1
ATOM 717 O O . PHE A 1 94 ? 7.788 9.631 -4.425 1.00 94.12 94 PHE A O 1
ATOM 724 N N . VAL A 1 95 ? 7.895 10.196 -6.593 1.00 91.62 95 VAL A N 1
ATOM 725 C CA . VAL A 1 95 ? 7.057 11.393 -6.461 1.00 91.62 95 VAL A CA 1
ATOM 726 C C . VAL A 1 95 ? 5.599 10.983 -6.690 1.00 91.62 95 VAL A C 1
ATOM 728 O O . VAL A 1 95 ? 5.305 10.465 -7.773 1.00 91.62 95 VAL A O 1
ATOM 731 N N . PRO A 1 96 ? 4.682 11.172 -5.718 1.00 90.44 96 PRO A N 1
ATOM 732 C CA . PRO A 1 96 ? 3.271 10.843 -5.901 1.00 90.44 96 PRO A CA 1
ATOM 733 C C . PRO A 1 96 ? 2.597 11.748 -6.936 1.00 90.44 96 PRO A C 1
ATOM 735 O O . PRO A 1 96 ? 2.785 12.963 -6.915 1.00 90.44 96 PRO A O 1
ATOM 738 N N . PHE A 1 97 ? 1.735 11.182 -7.779 1.00 85.94 97 PHE A N 1
ATOM 739 C CA . PHE A 1 97 ? 0.971 11.936 -8.777 1.00 85.94 97 PHE A CA 1
ATOM 740 C C . PHE A 1 97 ? -0.055 12.890 -8.155 1.00 85.94 97 PHE A C 1
ATOM 742 O O . PHE A 1 97 ? -0.280 13.962 -8.701 1.00 85.94 97 PHE A O 1
ATOM 749 N N . GLU A 1 98 ? -0.610 12.575 -6.979 1.00 72.75 98 GLU A N 1
ATOM 750 C CA . GLU A 1 98 ? -1.468 13.512 -6.225 1.00 72.75 98 GLU A CA 1
ATOM 751 C C . GLU A 1 98 ? -0.728 14.813 -5.853 1.00 72.75 98 GLU A C 1
ATOM 753 O O . GLU A 1 98 ? -1.352 15.857 -5.696 1.00 72.75 98 GLU A O 1
ATOM 758 N N . GLY A 1 99 ? 0.607 14.775 -5.749 1.00 59.28 99 GLY A N 1
ATOM 759 C CA . GLY A 1 99 ? 1.443 15.955 -5.517 1.00 59.28 99 GLY A CA 1
ATOM 760 C C . GLY A 1 99 ? 1.752 16.770 -6.777 1.00 59.28 99 GLY A C 1
ATOM 761 O O . GLY A 1 99 ? 2.408 17.802 -6.671 1.00 59.28 99 GLY A O 1
ATOM 762 N N . LEU A 1 100 ? 1.308 16.323 -7.959 1.00 58.75 100 LEU A N 1
ATOM 763 C CA . LEU A 1 100 ? 1.587 16.978 -9.243 1.00 58.75 100 LEU A CA 1
ATOM 764 C C . LEU A 1 100 ? 0.514 17.991 -9.674 1.00 58.75 100 LEU A C 1
ATOM 766 O O . LEU A 1 100 ? 0.723 18.684 -10.665 1.00 58.75 100 LEU A O 1
ATOM 770 N N . GLY A 1 101 ? -0.596 18.116 -8.937 1.00 54.03 101 GLY A N 1
ATOM 771 C CA . GLY A 1 101 ? -1.608 19.155 -9.174 1.00 54.03 101 GLY A CA 1
ATOM 772 C C . GLY A 1 101 ? -2.318 19.081 -10.533 1.00 54.03 101 GLY A C 1
ATOM 773 O O . GLY A 1 101 ? -2.764 20.116 -11.026 1.00 54.03 101 GLY A O 1
ATOM 774 N N . VAL A 1 102 ? -2.392 17.887 -11.133 1.00 48.97 102 VAL A N 1
ATOM 775 C CA . VAL A 1 102 ? -3.138 17.605 -12.375 1.00 48.97 102 VAL A CA 1
ATOM 776 C C . VAL A 1 102 ? -4.547 17.099 -12.103 1.00 48.97 102 VAL A C 1
ATOM 778 O O . VAL A 1 102 ? -4.742 16.413 -11.074 1.00 48.97 102 VAL A O 1
#

pLDDT: mean 85.75, std 15.35, range [40.5, 97.56]

Radius of gyration: 14.62 Å; chains: 1; bounding box: 37×37×31 Å

Secondary structure (DSSP, 8-state):
------TT--PPP-SS--HHHHHHHHHHHHHHHHT-SS---HHHHHHHHHHHHHHTT--EEEEEEEETTTTEEEEEEEETTEESSS-HHHHTTSEEGGGG--